Protein AF-A0A4V1D3E8-F1 (afdb_monomer_lite)

Radius of gyration: 21.38 Å; chains: 1; bounding box: 51×56×56 Å

pLDDT: mean 84.47, std 17.17, range [27.47, 96.81]

Foldseek 3Di:
DVVPPDDPVVVVVVCCLVPPDPQWFQEPQWTKRFDAADDPVPPVDDAPPRQDWWKKAFPVRDIGIGSRMGTPGGHDPVCCVSHDGGIYTFDPVQRVLSVVDVAADDQLADLLQVQFPRRDCVNQVPVVHRPDDRDPPDDRCPVVDPNGDGVCRGHDDPPPPPDDDPPPDDDD

Organism: NCBI:txid2518971

Sequence (172 aa):
MKKNNVCYECAFWEELIAYPPEYMEVINQQCLRLHPVANKKDKTLILGGKGKMRYFMRTDGSLIQSNDIWTIGTIPERFISQLPTTAVEITLKAYRQLKKSSKKCYARGCMDRYDCFRYDRALENDEKGSFNAIPPKWNVGDEHCGFFINIQDIKSDESSVISKPNSNEAEN

Secondary structure (DSSP, 8-state):
-TTTT--HHHHHHHHHHHSPPTTEEEETTEEEEEE----TT-TT---GGGG--EEEEETTS-EEEESEEEEEEEPPGGGTTTS---EEEE-HHHHHHHHH--PPB--TT-TTTTTBTTB-GGGGGTTT--SSPPPTTPPTTTT--TT--BGGGTS--GGGSS----------

Structure (mmCIF, N/CA/C/O backbone):
data_AF-A0A4V1D3E8-F1
#
_entry.id   AF-A0A4V1D3E8-F1
#
loop_
_atom_site.group_PDB
_atom_site.id
_atom_site.type_symbol
_atom_site.label_atom_id
_atom_site.label_alt_id
_atom_site.label_comp_id
_atom_site.label_asym_id
_atom_site.label_entity_id
_atom_site.label_seq_id
_atom_site.pdbx_PDB_ins_code
_atom_site.Cartn_x
_atom_site.Cartn_y
_atom_site.Cartn_z
_atom_site.occupancy
_atom_site.B_iso_or_equiv
_atom_site.auth_seq_id
_atom_site.auth_comp_id
_atom_site.auth_asym_id
_atom_site.auth_atom_id
_atom_site.pdbx_PDB_model_num
ATOM 1 N N . MET A 1 1 ? 14.134 -7.221 -31.581 1.00 51.19 1 MET A N 1
ATOM 2 C CA . MET A 1 1 ? 13.028 -6.589 -32.343 1.00 51.19 1 MET A CA 1
ATOM 3 C C . MET A 1 1 ? 12.867 -7.173 -33.747 1.00 51.19 1 MET A C 1
ATOM 5 O O . MET A 1 1 ? 11.909 -7.904 -33.936 1.00 51.19 1 MET A O 1
ATOM 9 N N . LYS A 1 2 ? 13.819 -7.018 -34.690 1.00 51.56 2 LYS A N 1
ATOM 10 C CA . LYS A 1 2 ? 13.736 -7.674 -36.025 1.00 51.56 2 LYS A CA 1
ATOM 11 C C . LYS A 1 2 ? 13.735 -9.214 -36.018 1.00 51.56 2 LYS A C 1
ATOM 13 O O . LYS A 1 2 ? 13.329 -9.814 -36.999 1.00 51.56 2 LYS A O 1
ATOM 18 N N . LYS A 1 3 ? 14.194 -9.852 -34.935 1.00 59.19 3 LYS A N 1
ATOM 19 C CA . LYS A 1 3 ? 14.286 -11.319 -34.835 1.00 59.19 3 LYS A CA 1
ATOM 20 C C . LYS A 1 3 ? 12.962 -12.012 -34.463 1.00 59.19 3 LYS A C 1
ATOM 22 O O . LYS A 1 3 ? 12.811 -13.176 -34.797 1.00 59.19 3 LYS A O 1
ATOM 27 N N . ASN A 1 4 ? 12.019 -11.293 -33.831 1.00 64.25 4 ASN A N 1
ATOM 28 C CA . ASN A 1 4 ? 10.795 -11.878 -33.253 1.00 64.25 4 ASN A CA 1
ATOM 29 C C . ASN A 1 4 ? 9.482 -11.242 -33.773 1.00 64.25 4 ASN A C 1
ATOM 31 O O . ASN A 1 4 ? 8.419 -11.637 -33.322 1.00 64.25 4 ASN A O 1
ATOM 35 N N . ASN A 1 5 ? 9.524 -10.261 -34.691 1.00 78.31 5 ASN A N 1
ATOM 36 C CA . ASN A 1 5 ? 8.340 -9.519 -35.181 1.00 78.31 5 ASN A CA 1
ATOM 37 C C . ASN A 1 5 ? 7.485 -8.845 -34.086 1.00 78.31 5 ASN A C 1
ATOM 39 O O . ASN A 1 5 ? 6.284 -8.656 -34.249 1.00 78.31 5 ASN A O 1
ATOM 43 N N . VAL A 1 6 ? 8.110 -8.433 -32.983 1.00 81.12 6 VAL A N 1
ATOM 44 C CA . VAL A 1 6 ? 7.433 -7.767 -31.863 1.00 81.12 6 VAL A CA 1
ATOM 45 C C . VAL A 1 6 ? 7.755 -6.268 -31.877 1.00 81.12 6 VAL A C 1
ATOM 47 O O . VAL A 1 6 ? 8.900 -5.882 -32.147 1.00 81.12 6 VAL A O 1
ATOM 50 N N . CYS A 1 7 ? 6.755 -5.416 -31.611 1.00 89.12 7 CYS A N 1
ATOM 51 C CA . CYS A 1 7 ? 6.957 -3.969 -31.498 1.00 89.12 7 CYS A CA 1
ATOM 52 C C . CYS A 1 7 ? 7.837 -3.622 -30.283 1.00 89.12 7 CYS A C 1
ATOM 54 O O . CYS A 1 7 ? 8.031 -4.445 -29.388 1.00 89.12 7 CYS A O 1
ATOM 56 N N . TYR A 1 8 ? 8.368 -2.395 -30.243 1.00 88.81 8 TYR A N 1
ATOM 57 C CA . TYR A 1 8 ? 9.263 -1.971 -29.162 1.00 88.81 8 TYR A CA 1
ATOM 58 C C . TYR A 1 8 ? 8.624 -2.124 -27.779 1.00 88.81 8 TYR A C 1
ATOM 60 O O . TYR A 1 8 ? 9.233 -2.684 -26.874 1.00 88.81 8 TYR A O 1
ATOM 68 N N . GLU A 1 9 ? 7.380 -1.670 -27.643 1.00 90.31 9 GLU A N 1
ATOM 69 C CA . GLU A 1 9 ? 6.648 -1.699 -26.381 1.00 90.31 9 GLU A CA 1
ATOM 70 C C . GLU A 1 9 ? 6.416 -3.134 -25.893 1.00 90.31 9 GLU A C 1
ATOM 72 O O . GLU A 1 9 ? 6.688 -3.443 -24.739 1.00 90.31 9 GLU A O 1
ATOM 77 N N . CYS A 1 10 ? 5.952 -4.032 -26.765 1.00 91.38 10 CYS A N 1
ATOM 78 C CA . CYS A 1 10 ? 5.742 -5.427 -26.385 1.00 91.38 10 CYS A CA 1
ATOM 79 C C . CYS A 1 10 ? 7.056 -6.105 -25.987 1.00 91.38 10 CYS A C 1
ATOM 81 O O . CYS A 1 10 ? 7.092 -6.759 -24.954 1.00 91.38 10 CYS A O 1
ATOM 83 N N . ALA A 1 11 ? 8.139 -5.883 -26.737 1.00 92.06 11 ALA A N 1
ATOM 84 C CA . ALA A 1 11 ? 9.444 -6.442 -26.394 1.00 92.06 11 ALA A CA 1
ATOM 85 C C . ALA A 1 11 ? 9.957 -5.923 -25.038 1.00 92.06 11 ALA A C 1
ATOM 87 O O . ALA A 1 11 ? 10.494 -6.701 -24.258 1.00 92.06 11 ALA A O 1
ATOM 88 N N . PHE A 1 12 ? 9.755 -4.635 -24.740 1.00 93.75 12 PHE A N 1
ATOM 89 C CA . PHE A 1 12 ? 10.110 -4.042 -23.449 1.00 93.75 12 PHE A CA 1
ATOM 90 C C . PHE A 1 12 ? 9.362 -4.704 -22.284 1.00 93.75 12 PHE A C 1
ATOM 92 O O . PHE A 1 12 ? 9.984 -5.091 -21.298 1.00 93.75 12 PHE A O 1
ATOM 99 N N . TRP A 1 13 ? 8.038 -4.854 -22.391 1.00 95.00 13 TRP A N 1
ATOM 100 C CA . TRP A 1 13 ? 7.236 -5.457 -21.323 1.00 95.00 13 TRP A CA 1
ATOM 101 C C . TRP A 1 13 ? 7.487 -6.958 -21.176 1.00 95.00 13 TRP A C 1
ATOM 103 O O . TRP A 1 13 ? 7.579 -7.436 -20.051 1.00 95.00 13 TRP A O 1
ATOM 113 N N . GLU A 1 14 ? 7.656 -7.691 -22.279 1.00 94.12 14 GLU A N 1
ATOM 114 C CA . GLU A 1 14 ? 8.033 -9.110 -22.248 1.00 94.12 14 GLU A CA 1
ATOM 115 C C . GLU A 1 14 ? 9.376 -9.320 -21.535 1.00 94.12 14 GLU A C 1
ATOM 117 O O . GLU A 1 14 ? 9.494 -10.204 -20.688 1.00 94.12 14 GLU A O 1
ATOM 122 N N . GLU A 1 15 ? 10.375 -8.482 -21.823 1.00 94.00 15 GLU A N 1
ATOM 123 C CA . GLU A 1 15 ? 11.678 -8.534 -21.155 1.00 94.00 15 GLU A CA 1
ATOM 124 C C . GLU A 1 15 ? 11.573 -8.155 -19.672 1.00 94.00 15 GLU A C 1
ATOM 126 O O . GLU A 1 15 ? 12.143 -8.844 -18.827 1.00 94.00 15 GLU A O 1
ATOM 131 N N . LEU A 1 16 ? 10.794 -7.120 -19.339 1.00 95.25 16 LEU A N 1
ATOM 132 C CA . LEU A 1 16 ? 10.553 -6.708 -17.954 1.00 95.25 16 LEU A CA 1
ATOM 133 C C . LEU A 1 16 ? 9.879 -7.817 -17.131 1.00 95.25 16 LEU A C 1
ATOM 135 O O . LEU A 1 16 ? 10.211 -7.999 -15.964 1.00 95.25 16 LEU A O 1
ATOM 139 N N . ILE A 1 17 ? 8.938 -8.552 -17.728 1.00 95.06 17 ILE A N 1
ATOM 140 C CA . ILE A 1 17 ? 8.237 -9.668 -17.079 1.00 95.06 17 ILE A CA 1
ATOM 141 C C . ILE A 1 17 ? 9.173 -10.868 -16.904 1.00 95.06 17 ILE A C 1
ATOM 143 O O . ILE A 1 17 ? 9.180 -11.490 -15.843 1.00 95.06 17 ILE A O 1
ATOM 147 N N . ALA A 1 18 ? 9.968 -11.195 -17.926 1.00 95.25 18 ALA A N 1
ATOM 148 C CA . ALA A 1 18 ? 10.903 -12.317 -17.872 1.00 95.25 18 ALA A CA 1
ATOM 149 C C . ALA A 1 18 ? 12.070 -12.066 -16.901 1.00 95.25 18 ALA A C 1
ATOM 151 O O . ALA A 1 18 ? 12.556 -13.000 -16.260 1.00 95.25 18 ALA A O 1
ATOM 152 N N . TYR A 1 19 ? 12.503 -10.810 -16.781 1.00 95.31 19 TYR A N 1
ATOM 153 C CA . TYR A 1 19 ? 13.653 -10.393 -15.983 1.00 95.31 19 TYR A CA 1
ATOM 154 C C . TYR A 1 19 ? 13.302 -9.160 -15.135 1.00 95.31 19 TYR A C 1
ATOM 156 O O . TYR A 1 19 ? 13.797 -8.056 -15.395 1.00 95.31 19 TYR A O 1
ATOM 164 N N . PRO A 1 20 ? 12.444 -9.323 -14.110 1.00 93.94 20 PRO A N 1
ATOM 165 C CA . PRO A 1 20 ? 11.996 -8.209 -13.293 1.00 93.94 20 PRO A CA 1
ATOM 166 C C . PRO A 1 20 ? 13.179 -7.597 -12.531 1.00 93.94 20 PRO A C 1
ATOM 168 O O . PRO A 1 20 ? 13.950 -8.320 -11.893 1.00 93.94 20 PRO A O 1
ATOM 171 N N . PRO A 1 21 ? 13.353 -6.266 -12.575 1.00 94.06 21 PRO A N 1
ATOM 172 C CA . PRO A 1 21 ? 14.436 -5.611 -11.866 1.00 94.06 21 PRO A CA 1
ATOM 173 C C . PRO A 1 21 ? 14.229 -5.650 -10.351 1.00 94.06 21 PRO A C 1
ATOM 175 O O . PRO A 1 21 ? 13.108 -5.741 -9.850 1.00 94.06 21 PRO A O 1
ATOM 178 N N . GLU A 1 22 ? 15.326 -5.509 -9.609 1.00 94.75 22 GLU A N 1
ATOM 179 C CA . GLU A 1 22 ? 15.272 -5.409 -8.153 1.00 94.75 22 GLU A CA 1
ATOM 180 C C . GLU A 1 22 ? 14.406 -4.216 -7.714 1.00 94.75 22 GLU A C 1
ATOM 182 O O . GLU A 1 22 ? 14.390 -3.159 -8.354 1.00 94.75 22 GLU A O 1
ATOM 187 N N . TYR A 1 23 ? 13.688 -4.399 -6.603 1.00 95.38 23 TYR A N 1
ATOM 188 C CA . TYR A 1 23 ? 12.759 -3.419 -6.033 1.00 95.38 23 TYR A CA 1
ATOM 189 C C . TYR A 1 23 ? 11.564 -3.061 -6.924 1.00 95.38 23 TYR A C 1
ATOM 191 O O . TYR A 1 23 ? 10.899 -2.055 -6.661 1.00 95.38 23 TYR A O 1
ATOM 199 N N . MET A 1 24 ? 11.286 -3.847 -7.969 1.00 96.81 24 MET A N 1
ATOM 200 C CA . MET A 1 24 ? 10.083 -3.664 -8.770 1.00 96.81 24 MET A CA 1
ATOM 201 C C . MET A 1 24 ? 8.836 -4.017 -7.961 1.00 96.81 24 MET A C 1
ATOM 203 O O . MET A 1 24 ? 8.744 -5.099 -7.390 1.00 96.81 24 MET A O 1
ATOM 207 N N . GLU A 1 25 ? 7.857 -3.121 -7.973 1.00 96.81 25 GLU A N 1
ATOM 208 C CA . GLU A 1 25 ? 6.525 -3.348 -7.427 1.00 96.81 25 GLU A CA 1
ATOM 209 C C . GLU A 1 25 ? 5.469 -2.881 -8.431 1.00 96.81 25 GLU A C 1
ATOM 211 O O . GLU A 1 25 ? 5.644 -1.871 -9.120 1.00 96.81 25 GLU A O 1
ATOM 216 N N . VAL A 1 26 ? 4.355 -3.603 -8.490 1.00 96.62 26 VAL A N 1
ATOM 217 C CA . VAL A 1 26 ? 3.172 -3.234 -9.263 1.00 96.62 26 VAL A CA 1
ATOM 218 C C . VAL A 1 26 ? 2.145 -2.625 -8.321 1.00 96.62 26 VAL A C 1
ATOM 220 O O . VAL A 1 26 ? 1.618 -3.313 -7.443 1.00 96.62 26 VAL A O 1
ATOM 223 N N . ILE A 1 27 ? 1.850 -1.341 -8.513 1.00 94.31 27 ILE A N 1
ATOM 224 C CA . ILE A 1 27 ? 0.910 -0.561 -7.699 1.00 94.31 27 ILE A CA 1
ATOM 225 C C . ILE A 1 27 ? -0.001 0.210 -8.656 1.00 94.31 27 ILE A C 1
ATOM 227 O O . ILE A 1 27 ? 0.493 0.937 -9.511 1.00 94.31 27 ILE A O 1
ATOM 231 N N . ASN A 1 28 ? -1.323 0.058 -8.526 1.00 89.25 28 ASN A N 1
ATOM 232 C CA . ASN A 1 28 ? -2.330 0.770 -9.333 1.00 89.25 28 ASN A CA 1
ATOM 233 C C . ASN A 1 28 ? -2.043 0.743 -10.846 1.00 89.25 28 ASN A C 1
ATOM 235 O O . ASN A 1 28 ? -1.996 1.781 -11.500 1.00 89.25 28 ASN A O 1
ATOM 239 N N . GLN A 1 29 ? -1.804 -0.456 -11.392 1.00 91.50 29 GLN A N 1
ATOM 240 C CA . GLN A 1 29 ? -1.476 -0.682 -12.811 1.00 91.50 29 GLN A CA 1
ATOM 241 C C . GLN A 1 29 ? -0.194 0.028 -13.295 1.00 91.50 29 GLN A C 1
ATOM 243 O O . GLN A 1 29 ? 0.032 0.177 -14.495 1.00 91.50 29 GLN A O 1
ATOM 248 N N . GLN A 1 30 ? 0.678 0.446 -12.379 1.00 94.94 30 GLN A N 1
ATOM 249 C CA . GLN A 1 30 ? 1.990 1.003 -12.689 1.00 94.94 30 GLN A CA 1
ATOM 250 C C . GLN A 1 30 ? 3.092 0.092 -12.164 1.00 94.94 30 GLN A C 1
ATOM 252 O O . GLN A 1 30 ? 3.032 -0.378 -11.028 1.00 94.94 30 GLN A O 1
ATOM 257 N N . CYS A 1 31 ? 4.135 -0.094 -12.970 1.00 96.38 31 CYS A N 1
ATOM 258 C CA . CYS A 1 31 ? 5.387 -0.675 -12.503 1.00 96.38 31 CYS A CA 1
ATOM 259 C C . CYS A 1 31 ? 6.266 0.436 -11.933 1.00 96.38 31 CYS A C 1
ATOM 261 O O . CYS A 1 31 ? 6.617 1.393 -12.632 1.00 96.38 31 CYS A O 1
ATOM 263 N N . LEU A 1 32 ? 6.639 0.302 -10.665 1.00 96.69 32 LEU A N 1
ATOM 264 C CA . LEU A 1 32 ? 7.505 1.224 -9.939 1.00 96.69 32 LEU A CA 1
ATOM 265 C C . LEU A 1 32 ? 8.760 0.488 -9.461 1.00 96.69 32 LEU A C 1
ATOM 267 O O . LEU A 1 32 ? 8.699 -0.699 -9.163 1.00 96.69 32 LEU A O 1
ATOM 271 N N . ARG A 1 33 ? 9.888 1.190 -9.328 1.00 96.50 33 ARG A N 1
ATOM 272 C CA . ARG A 1 33 ? 11.025 0.748 -8.509 1.00 96.50 33 ARG A CA 1
ATOM 273 C C . ARG A 1 33 ? 11.016 1.507 -7.196 1.00 96.50 33 ARG A C 1
ATOM 275 O O . ARG A 1 33 ? 11.098 2.736 -7.201 1.00 96.50 33 ARG A O 1
ATOM 282 N N . LEU A 1 34 ? 10.906 0.780 -6.090 1.00 96.44 34 LEU A N 1
ATOM 283 C CA . LEU A 1 34 ? 10.865 1.336 -4.739 1.00 96.44 34 LEU A CA 1
ATOM 284 C C . LEU A 1 34 ? 12.201 1.096 -4.033 1.00 96.44 34 LEU A C 1
ATOM 286 O O . LEU A 1 34 ? 12.334 0.161 -3.242 1.00 96.44 34 LEU A O 1
ATOM 290 N N . HIS A 1 35 ? 13.202 1.930 -4.308 1.00 94.75 35 HIS A N 1
ATOM 291 C CA . HIS A 1 35 ? 14.512 1.756 -3.683 1.00 94.75 35 HIS A CA 1
ATOM 292 C C . HIS A 1 35 ? 14.446 1.964 -2.159 1.00 94.75 35 HIS A C 1
ATOM 294 O O . HIS A 1 35 ? 13.565 2.681 -1.664 1.00 94.75 35 HIS A O 1
ATOM 300 N N . PRO A 1 36 ? 15.376 1.362 -1.390 1.00 92.62 36 PRO A N 1
ATOM 301 C CA . PRO A 1 36 ? 15.510 1.633 0.035 1.00 92.62 36 PRO A CA 1
ATOM 302 C C . PRO A 1 36 ? 15.651 3.128 0.330 1.00 92.62 36 PRO A C 1
ATOM 304 O O . PRO A 1 36 ? 16.048 3.920 -0.523 1.00 92.62 36 PRO A O 1
ATOM 307 N N . VAL A 1 37 ? 15.351 3.521 1.569 1.00 93.75 37 VAL A N 1
ATOM 308 C CA . VAL A 1 37 ? 15.418 4.928 1.973 1.00 93.75 37 VAL A CA 1
ATOM 309 C C . VAL A 1 37 ? 16.818 5.500 1.736 1.00 93.75 37 VAL A C 1
ATOM 311 O O . VAL A 1 37 ? 17.781 5.128 2.407 1.00 93.75 37 VAL A O 1
ATOM 314 N N . ALA A 1 38 ? 16.904 6.461 0.825 1.00 88.44 38 ALA A N 1
ATOM 315 C CA . ALA A 1 38 ? 18.119 7.179 0.503 1.00 88.44 38 ALA A CA 1
ATOM 316 C C . ALA A 1 38 ? 18.407 8.291 1.522 1.00 88.44 38 ALA A C 1
ATOM 318 O O . ALA A 1 38 ? 17.503 8.982 2.015 1.00 88.44 38 ALA A O 1
ATOM 319 N N . ASN A 1 39 ? 19.693 8.505 1.810 1.00 79.31 39 ASN A N 1
ATOM 320 C CA . ASN A 1 39 ? 20.144 9.531 2.742 1.00 79.31 39 ASN A CA 1
ATOM 321 C C . ASN A 1 39 ? 20.054 10.930 2.113 1.00 79.31 39 ASN A C 1
ATOM 323 O O . ASN A 1 39 ? 20.835 11.289 1.240 1.00 79.31 39 ASN A O 1
ATOM 327 N N . LYS A 1 40 ? 19.147 11.763 2.633 1.00 66.25 40 LYS A N 1
ATOM 328 C CA . LYS A 1 40 ? 18.905 13.135 2.151 1.00 66.25 40 LYS A CA 1
ATOM 329 C C . LYS A 1 40 ? 20.068 14.116 2.363 1.00 66.25 40 LYS A C 1
ATOM 331 O O . LYS A 1 40 ? 19.960 15.267 1.951 1.00 66.25 40 LYS A O 1
ATOM 336 N N . LYS A 1 41 ? 21.140 13.715 3.059 1.00 71.75 41 LYS A N 1
ATOM 337 C CA . LYS A 1 41 ? 22.320 14.571 3.272 1.00 71.75 41 LYS A CA 1
ATOM 338 C C . LYS A 1 41 ? 23.157 14.745 2.006 1.00 71.75 41 LYS A C 1
ATOM 340 O O . LYS A 1 41 ? 23.869 15.741 1.904 1.00 71.75 41 LYS A O 1
ATOM 345 N N . ASP A 1 42 ? 23.053 13.817 1.060 1.00 74.81 42 ASP A N 1
ATOM 346 C CA . ASP A 1 42 ? 23.691 13.962 -0.239 1.00 74.81 42 ASP A CA 1
ATOM 347 C C . ASP A 1 42 ? 22.841 14.866 -1.138 1.00 74.81 42 ASP A C 1
ATOM 349 O O . ASP A 1 42 ? 21.768 14.488 -1.604 1.00 74.81 42 ASP A O 1
ATOM 353 N N . LYS A 1 43 ? 23.319 16.095 -1.353 1.00 67.25 43 LYS A N 1
ATOM 354 C CA . LYS A 1 43 ? 22.635 17.094 -2.186 1.00 67.25 43 LYS A CA 1
ATOM 355 C C . LYS A 1 43 ? 22.764 16.814 -3.686 1.00 67.25 43 LYS A C 1
ATOM 357 O O . LYS A 1 43 ? 22.099 17.489 -4.466 1.00 67.25 43 LYS A O 1
ATOM 362 N N . THR A 1 44 ? 23.618 15.871 -4.088 1.00 74.00 44 THR A N 1
ATOM 363 C CA . THR A 1 44 ? 23.809 15.491 -5.497 1.00 74.00 44 THR A CA 1
ATOM 364 C C . THR A 1 44 ? 22.872 14.370 -5.940 1.00 74.00 44 THR A C 1
ATOM 366 O O . THR A 1 44 ? 22.691 14.148 -7.136 1.00 74.00 44 THR A O 1
ATOM 369 N N . LEU A 1 45 ? 22.238 13.689 -4.983 1.00 78.62 45 LEU A N 1
ATOM 370 C CA . LEU A 1 45 ? 21.404 12.531 -5.247 1.00 78.62 45 LEU A CA 1
ATOM 371 C C . LEU A 1 45 ? 20.020 12.951 -5.762 1.00 78.62 45 LEU A C 1
ATOM 373 O O . LEU A 1 45 ? 19.206 13.526 -5.033 1.00 78.62 45 LEU A O 1
ATOM 377 N N . ILE A 1 46 ? 19.740 12.638 -7.028 1.00 83.62 46 ILE A N 1
ATOM 378 C CA . ILE A 1 46 ? 18.407 12.793 -7.614 1.00 83.62 46 ILE A CA 1
ATOM 379 C C . ILE A 1 46 ? 17.564 11.602 -7.173 1.00 83.62 46 ILE A C 1
ATOM 381 O O . ILE A 1 46 ? 17.850 10.466 -7.535 1.00 83.62 46 ILE A O 1
ATOM 385 N N . LEU A 1 47 ? 16.521 11.882 -6.397 1.00 86.62 47 LEU A N 1
ATOM 386 C CA . LEU A 1 47 ? 15.600 10.871 -5.894 1.00 86.62 47 LEU A CA 1
ATOM 387 C C . LEU A 1 47 ? 14.313 10.851 -6.709 1.00 86.62 47 LEU A C 1
ATOM 389 O O . LEU A 1 47 ? 13.676 11.894 -6.922 1.00 86.62 47 LEU A O 1
ATOM 393 N N . GLY A 1 48 ? 13.883 9.650 -7.079 1.00 85.62 48 GLY A N 1
ATOM 394 C CA . GLY A 1 48 ? 12.573 9.410 -7.658 1.00 85.62 48 GLY A CA 1
ATOM 395 C C . GLY A 1 48 ? 11.456 9.905 -6.728 1.00 85.62 48 GLY A C 1
ATOM 396 O O . GLY A 1 48 ? 11.589 9.916 -5.502 1.00 85.62 48 GLY A O 1
ATOM 397 N N . GLY A 1 49 ? 10.346 10.387 -7.293 1.00 81.50 49 GLY A N 1
ATOM 398 C CA . GLY A 1 49 ? 9.227 10.908 -6.495 1.00 81.50 49 GLY A CA 1
ATOM 399 C C . GLY A 1 49 ? 9.560 12.173 -5.686 1.00 81.50 49 GLY A C 1
ATOM 400 O O . GLY A 1 49 ? 8.922 12.441 -4.664 1.00 81.50 49 GLY A O 1
ATOM 401 N N . LYS A 1 50 ? 10.558 12.957 -6.127 1.00 84.62 50 LYS A N 1
ATOM 402 C CA . LYS A 1 50 ? 11.016 14.209 -5.489 1.00 84.62 50 LYS A CA 1
ATOM 403 C C . LYS A 1 50 ? 11.550 14.019 -4.061 1.00 84.62 50 LYS A C 1
ATOM 405 O O . LYS A 1 50 ? 11.488 14.946 -3.251 1.00 84.62 50 LYS A O 1
ATOM 410 N N . GLY A 1 51 ? 12.016 12.824 -3.696 1.00 85.75 51 GLY A N 1
ATOM 411 C CA . GLY A 1 51 ? 12.521 12.578 -2.342 1.00 85.75 51 GLY A CA 1
ATOM 412 C C . GLY A 1 51 ? 11.433 12.536 -1.257 1.00 85.75 51 GLY A C 1
ATOM 413 O O . GLY A 1 51 ? 11.751 12.603 -0.055 1.00 85.75 51 GLY A O 1
ATOM 414 N N . LYS A 1 52 ? 10.146 12.491 -1.636 1.00 89.94 52 LYS A N 1
ATOM 415 C CA . LYS A 1 52 ? 9.028 12.420 -0.687 1.00 89.94 52 LYS A CA 1
ATOM 416 C C . LYS A 1 52 ? 8.931 11.005 -0.130 1.00 89.94 52 LYS A C 1
ATOM 418 O O . LYS A 1 52 ? 8.901 10.041 -0.880 1.00 89.94 52 LYS A O 1
ATOM 423 N N . MET A 1 53 ? 8.846 10.899 1.194 1.00 93.12 53 MET A N 1
ATOM 424 C CA . MET A 1 53 ? 8.663 9.608 1.848 1.00 93.12 53 MET A CA 1
ATOM 425 C C . MET A 1 53 ? 7.253 9.076 1.576 1.00 93.12 53 MET A C 1
ATOM 427 O O . MET A 1 53 ? 6.274 9.787 1.824 1.00 93.12 53 MET A O 1
ATOM 431 N N . ARG A 1 54 ? 7.164 7.838 1.098 1.00 94.69 54 ARG A N 1
ATOM 432 C CA . ARG A 1 54 ? 5.923 7.088 0.884 1.00 94.69 54 ARG A CA 1
ATOM 433 C C . ARG A 1 54 ? 6.040 5.710 1.532 1.00 94.69 54 ARG A C 1
ATOM 435 O O . ARG A 1 54 ? 7.142 5.250 1.852 1.00 94.69 54 ARG A O 1
ATOM 442 N N . TYR A 1 55 ? 4.892 5.091 1.767 1.00 96.12 55 TYR A N 1
ATOM 443 C CA . TYR A 1 55 ? 4.770 3.850 2.521 1.00 96.12 55 TYR A CA 1
ATOM 444 C C . TYR A 1 55 ? 3.896 2.883 1.746 1.00 96.12 55 TYR A C 1
ATOM 446 O O . TYR A 1 55 ? 2.880 3.282 1.185 1.00 96.12 55 TYR A O 1
ATOM 454 N N . PHE A 1 56 ? 4.287 1.618 1.736 1.00 95.88 56 PHE A N 1
ATOM 455 C CA . PHE A 1 56 ? 3.592 0.586 0.986 1.00 95.88 56 PHE A CA 1
ATOM 456 C C . PHE A 1 56 ? 3.482 -0.684 1.819 1.00 95.88 56 PHE A C 1
ATOM 458 O O . PHE A 1 56 ? 4.309 -0.941 2.701 1.00 95.88 56 PHE A O 1
ATOM 465 N N . MET A 1 57 ? 2.460 -1.472 1.524 1.00 95.38 57 MET A N 1
ATOM 466 C CA . MET A 1 57 ? 2.265 -2.812 2.059 1.00 95.38 57 MET A CA 1
ATOM 467 C C . MET A 1 57 ? 2.188 -3.785 0.890 1.00 95.38 57 MET A C 1
ATOM 469 O O . MET A 1 57 ? 1.357 -3.613 0.001 1.00 95.38 57 MET A O 1
ATOM 473 N N . ARG A 1 58 ? 3.056 -4.794 0.888 1.00 95.50 58 ARG A N 1
ATOM 474 C CA . ARG A 1 58 ? 2.999 -5.897 -0.071 1.00 95.50 58 ARG A CA 1
ATOM 475 C C . ARG A 1 58 ? 1.808 -6.808 0.208 1.00 95.50 58 ARG A C 1
ATOM 477 O O . ARG A 1 58 ? 1.271 -6.825 1.316 1.00 95.50 58 ARG A O 1
ATOM 484 N N . THR A 1 59 ? 1.428 -7.612 -0.778 1.00 92.25 59 THR A N 1
ATOM 485 C CA . THR A 1 59 ? 0.357 -8.616 -0.647 1.00 92.25 59 THR A CA 1
ATOM 486 C C . THR A 1 59 ? 0.644 -9.681 0.417 1.00 92.25 59 THR A C 1
ATOM 488 O O . THR A 1 59 ? -0.292 -10.206 1.015 1.00 92.25 59 THR A O 1
ATOM 491 N N . ASP A 1 60 ? 1.917 -9.950 0.718 1.00 91.31 60 ASP A N 1
ATOM 492 C CA . ASP A 1 60 ? 2.351 -10.830 1.814 1.00 91.31 60 ASP A CA 1
ATOM 493 C C . ASP A 1 60 ? 2.298 -10.163 3.208 1.00 91.31 60 ASP A C 1
ATOM 495 O O . ASP A 1 60 ? 2.565 -10.806 4.224 1.00 91.31 60 ASP A O 1
ATOM 499 N N . GLY A 1 61 ? 1.948 -8.873 3.273 1.00 90.38 61 GLY A N 1
ATOM 500 C CA . GLY A 1 61 ? 1.884 -8.071 4.495 1.00 90.38 61 GLY A CA 1
ATOM 501 C C . GLY A 1 61 ? 3.205 -7.409 4.898 1.00 90.38 61 GLY A C 1
ATOM 502 O O . GLY A 1 61 ? 3.236 -6.681 5.896 1.00 90.38 61 GLY A O 1
ATOM 503 N N . SER A 1 62 ? 4.294 -7.616 4.151 1.00 94.00 62 SER A N 1
ATOM 504 C CA . SER A 1 62 ? 5.556 -6.916 4.397 1.00 94.00 62 SER A CA 1
ATOM 505 C C . SER A 1 62 ? 5.438 -5.424 4.073 1.00 94.00 62 SER A C 1
ATOM 507 O O . SER A 1 62 ? 4.665 -4.999 3.214 1.00 94.00 62 SER A O 1
ATOM 509 N N . LEU A 1 63 ? 6.183 -4.598 4.810 1.00 95.62 63 LEU A N 1
ATOM 510 C CA . LEU A 1 63 ? 6.078 -3.143 4.727 1.00 95.62 63 LEU A CA 1
ATOM 511 C C . LEU A 1 63 ? 7.305 -2.545 4.048 1.00 95.62 63 LEU A C 1
ATOM 513 O O . LEU A 1 63 ? 8.439 -2.872 4.399 1.00 95.62 63 LEU A O 1
ATOM 517 N N . ILE A 1 64 ? 7.067 -1.601 3.143 1.00 96.06 64 ILE A N 1
ATOM 518 C CA . ILE A 1 64 ? 8.107 -0.852 2.441 1.00 96.06 64 ILE A CA 1
ATOM 519 C C . ILE A 1 64 ? 7.981 0.619 2.817 1.00 96.06 64 ILE A C 1
ATOM 521 O O . ILE A 1 64 ? 6.891 1.190 2.874 1.00 96.06 64 ILE A O 1
ATOM 525 N N . GLN A 1 65 ? 9.123 1.249 3.046 1.00 96.25 65 GLN A N 1
ATOM 526 C CA . GLN A 1 65 ? 9.241 2.691 3.154 1.00 96.25 65 GLN A CA 1
ATOM 527 C C . GLN A 1 65 ? 10.299 3.142 2.154 1.00 96.25 65 GLN A C 1
ATOM 529 O O . GLN A 1 65 ? 11.406 2.606 2.155 1.00 96.25 65 GLN A O 1
ATOM 534 N N . SER A 1 66 ? 9.967 4.131 1.329 1.00 95.50 66 SER A N 1
ATOM 535 C CA . SER A 1 66 ? 10.879 4.645 0.310 1.00 95.50 66 SER A CA 1
ATOM 536 C C . SER A 1 66 ? 10.698 6.146 0.112 1.00 95.50 66 SER A C 1
ATOM 538 O O . SER A 1 66 ? 9.600 6.686 0.251 1.00 95.50 66 SER A O 1
ATOM 540 N N . ASN A 1 67 ? 11.795 6.824 -0.203 1.00 93.81 67 ASN A N 1
ATOM 541 C CA . ASN A 1 67 ? 11.823 8.192 -0.712 1.00 93.81 67 ASN A CA 1
ATOM 542 C C . ASN A 1 67 ? 12.474 8.278 -2.097 1.00 93.81 67 ASN A C 1
ATOM 544 O O . ASN A 1 67 ? 12.732 9.389 -2.547 1.00 93.81 67 ASN A O 1
ATOM 548 N N . ASP A 1 68 ? 12.762 7.143 -2.729 1.00 94.06 68 ASP A N 1
ATOM 549 C CA . ASP A 1 68 ? 13.426 7.051 -4.023 1.00 94.06 68 ASP A CA 1
ATOM 550 C C . ASP A 1 68 ? 12.622 6.121 -4.936 1.00 94.06 68 ASP A C 1
ATOM 552 O O . ASP A 1 68 ? 12.819 4.906 -4.977 1.00 94.06 68 ASP A O 1
ATOM 556 N N . ILE A 1 69 ? 11.612 6.710 -5.577 1.00 95.00 69 ILE A N 1
ATOM 557 C CA . ILE A 1 69 ? 10.541 5.977 -6.256 1.00 95.00 69 ILE A CA 1
ATOM 558 C C . ILE A 1 69 ? 10.527 6.344 -7.731 1.00 95.00 69 ILE A C 1
ATOM 560 O O . ILE A 1 69 ? 10.191 7.476 -8.091 1.00 95.00 69 ILE A O 1
ATOM 564 N N . TRP A 1 70 ? 10.856 5.379 -8.583 1.00 95.00 70 TRP A N 1
ATOM 565 C CA . TRP A 1 70 ? 10.940 5.576 -10.027 1.00 95.00 70 TRP A CA 1
ATOM 566 C C . TRP A 1 70 ? 9.803 4.862 -10.735 1.00 95.00 70 TRP A C 1
ATOM 568 O O . TRP A 1 70 ? 9.605 3.666 -10.550 1.00 95.00 70 TRP A O 1
ATOM 578 N N . THR A 1 71 ? 9.067 5.582 -11.574 1.00 95.12 71 THR A N 1
ATOM 579 C CA . THR A 1 71 ? 8.065 4.966 -12.443 1.00 95.12 71 THR A CA 1
ATOM 580 C C . THR A 1 71 ? 8.764 4.332 -13.639 1.00 95.12 71 THR A C 1
ATOM 582 O O . THR A 1 71 ? 9.455 5.024 -14.382 1.00 95.12 71 THR A O 1
ATOM 585 N N . ILE A 1 72 ? 8.581 3.024 -13.819 1.00 94.75 72 ILE A N 1
ATOM 586 C CA . ILE A 1 72 ? 9.029 2.302 -15.015 1.00 94.75 72 ILE A CA 1
ATOM 587 C C . ILE A 1 72 ? 8.047 2.577 -16.158 1.00 94.75 72 ILE A C 1
ATOM 589 O O . ILE A 1 72 ? 8.458 2.913 -17.263 1.00 94.75 72 ILE A O 1
ATOM 593 N N . GLY A 1 73 ? 6.745 2.466 -15.884 1.00 94.06 73 GLY A N 1
ATOM 594 C CA . GLY A 1 73 ? 5.697 2.716 -16.869 1.00 94.06 73 GLY A CA 1
ATOM 595 C C . GLY A 1 73 ? 4.311 2.300 -16.383 1.00 94.06 73 GLY A C 1
ATOM 596 O O . GLY A 1 73 ? 4.169 1.653 -15.343 1.00 94.06 73 GLY A O 1
ATOM 597 N N . THR A 1 74 ? 3.294 2.674 -17.158 1.00 96.06 74 THR A N 1
ATOM 598 C CA . THR A 1 74 ? 1.910 2.211 -16.972 1.00 96.06 74 THR A CA 1
ATOM 599 C C . THR A 1 74 ? 1.724 0.914 -17.745 1.00 96.06 74 THR A C 1
ATOM 601 O O . THR A 1 74 ? 2.101 0.851 -18.914 1.00 96.06 74 THR A O 1
ATOM 604 N N . ILE A 1 75 ? 1.180 -0.110 -17.094 1.00 94.69 75 ILE A N 1
ATOM 605 C CA . ILE A 1 75 ? 1.051 -1.456 -17.651 1.00 94.69 75 ILE A CA 1
ATOM 606 C C . ILE A 1 75 ? -0.021 -1.448 -18.753 1.00 94.69 75 ILE A C 1
ATOM 608 O O . ILE A 1 75 ? -1.161 -1.070 -18.482 1.00 94.69 75 ILE A O 1
ATOM 612 N N . PRO A 1 76 ? 0.298 -1.875 -19.988 1.00 93.94 76 PRO A N 1
ATOM 613 C CA . PRO A 1 76 ? -0.694 -2.016 -21.047 1.00 93.94 76 PRO A CA 1
ATOM 614 C C . PRO A 1 76 ? -1.694 -3.133 -20.735 1.00 93.94 76 PRO A C 1
ATOM 616 O O . PRO A 1 76 ? -1.311 -4.166 -20.186 1.00 93.94 76 PRO A O 1
ATOM 619 N N . GLU A 1 77 ? -2.944 -2.983 -21.183 1.00 93.31 77 GLU A N 1
ATOM 620 C CA . GLU A 1 77 ? -4.052 -3.912 -20.884 1.00 93.31 77 GLU A CA 1
ATOM 621 C C . GLU A 1 77 ? -3.703 -5.391 -21.109 1.00 93.31 77 GLU A C 1
ATOM 623 O O . GLU A 1 77 ? -3.975 -6.247 -20.270 1.00 93.31 77 GLU A O 1
ATOM 628 N N . ARG A 1 78 ? -3.006 -5.687 -22.211 1.00 93.62 78 ARG A N 1
ATOM 629 C CA . ARG A 1 78 ? -2.571 -7.043 -22.589 1.00 93.62 78 ARG A CA 1
ATOM 630 C C . ARG A 1 78 ? -1.603 -7.716 -21.605 1.00 93.62 78 ARG A C 1
ATOM 632 O O . ARG A 1 78 ? -1.444 -8.932 -21.662 1.00 93.62 78 ARG A O 1
ATOM 639 N N . PHE A 1 79 ? -0.948 -6.951 -20.732 1.00 94.56 79 PHE A N 1
ATOM 640 C CA . PHE A 1 79 ? 0.015 -7.454 -19.749 1.00 94.56 79 PHE A CA 1
ATOM 641 C C . PHE A 1 79 ? -0.510 -7.419 -18.308 1.00 94.56 79 PHE A C 1
ATOM 643 O O . PHE A 1 79 ? 0.156 -7.958 -17.425 1.00 94.56 79 PHE A O 1
ATOM 650 N N . ILE A 1 80 ? -1.701 -6.860 -18.051 1.00 92.19 80 ILE A N 1
ATOM 651 C CA . ILE A 1 80 ? -2.270 -6.744 -16.693 1.00 92.19 80 ILE A CA 1
ATOM 652 C C . ILE A 1 80 ? -2.337 -8.108 -15.996 1.00 92.19 80 ILE A C 1
ATOM 654 O O . ILE A 1 80 ? -1.982 -8.228 -14.827 1.00 92.19 80 ILE A O 1
ATOM 658 N N . SER A 1 81 ? -2.731 -9.162 -16.714 1.00 93.62 81 SER A N 1
ATOM 659 C CA . SER A 1 81 ? -2.831 -10.511 -16.144 1.00 93.62 81 SER A CA 1
ATOM 660 C C . SER A 1 81 ? -1.479 -11.120 -15.754 1.00 93.62 81 SER A C 1
ATOM 662 O O . SER A 1 81 ? -1.442 -12.024 -14.925 1.00 93.62 81 SER A O 1
ATOM 664 N N . GLN A 1 82 ? -0.379 -10.657 -16.355 1.00 95.50 82 GLN A N 1
ATOM 665 C CA . GLN A 1 82 ? 0.980 -11.142 -16.083 1.00 95.50 82 GLN A CA 1
ATOM 666 C C . GLN A 1 82 ? 1.683 -10.325 -14.992 1.00 95.50 82 GLN A C 1
ATOM 668 O O . GLN A 1 82 ? 2.647 -10.797 -14.396 1.00 95.50 82 GLN A O 1
ATOM 673 N N . LEU A 1 83 ? 1.194 -9.114 -14.718 1.00 94.25 83 LEU A N 1
ATOM 674 C CA . LEU A 1 83 ? 1.732 -8.190 -13.724 1.00 94.25 83 LEU A CA 1
ATOM 675 C C . LEU A 1 83 ? 0.642 -7.848 -12.696 1.00 94.25 83 LEU A C 1
ATOM 677 O O . LEU A 1 83 ? 0.111 -6.735 -12.705 1.00 94.25 83 LEU A O 1
ATOM 681 N N . PRO A 1 84 ? 0.274 -8.799 -11.815 1.00 93.06 84 PRO A N 1
ATOM 682 C CA . PRO A 1 84 ? -0.687 -8.530 -10.756 1.00 93.06 84 PRO A CA 1
ATOM 683 C C . PRO A 1 84 ? -0.114 -7.531 -9.745 1.00 93.06 84 PRO A C 1
ATOM 685 O O . PRO A 1 84 ? 1.098 -7.440 -9.557 1.00 93.06 84 PRO A O 1
ATOM 688 N N . THR A 1 85 ? -0.995 -6.813 -9.048 1.00 94.44 85 THR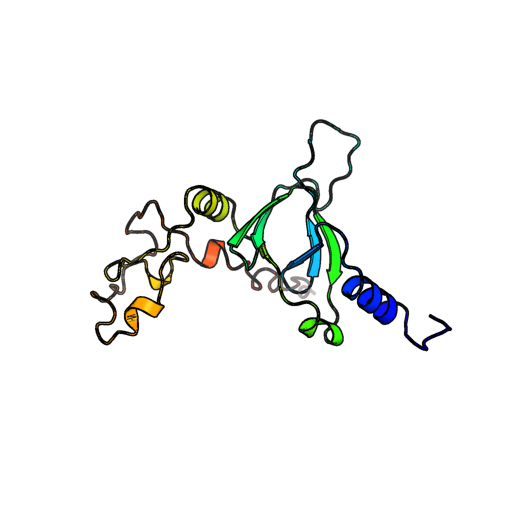 A N 1
ATOM 689 C CA . THR A 1 85 ? -0.613 -5.907 -7.959 1.00 94.44 85 THR A CA 1
ATOM 690 C C . THR A 1 85 ? 0.213 -6.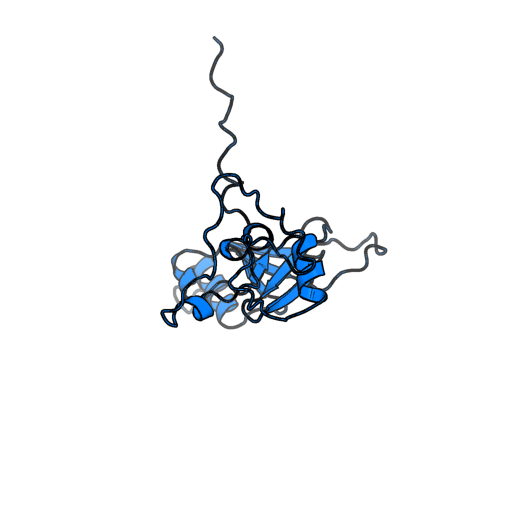638 -6.901 1.00 94.44 85 THR A C 1
ATOM 692 O O . THR A 1 85 ? -0.246 -7.620 -6.317 1.00 94.44 85 THR A O 1
ATOM 695 N N . THR A 1 86 ? 1.419 -6.142 -6.626 1.00 95.81 86 THR A N 1
ATOM 696 C CA . THR A 1 86 ? 2.330 -6.719 -5.624 1.00 95.81 86 THR A CA 1
ATOM 697 C C . THR A 1 86 ? 2.333 -5.925 -4.324 1.00 95.81 86 THR A C 1
ATOM 699 O O . THR A 1 86 ? 2.608 -6.484 -3.261 1.00 95.81 86 THR A O 1
ATOM 702 N N . ALA A 1 87 ? 1.972 -4.642 -4.384 1.00 95.31 87 ALA A N 1
ATOM 703 C CA . ALA A 1 87 ? 1.885 -3.769 -3.227 1.00 95.31 87 ALA A CA 1
ATOM 704 C C . ALA A 1 87 ? 0.765 -2.734 -3.373 1.00 95.31 87 ALA A C 1
ATOM 706 O O . ALA A 1 87 ? 0.314 -2.415 -4.471 1.00 95.31 87 ALA A O 1
ATOM 707 N N . VAL A 1 88 ? 0.341 -2.180 -2.242 1.00 94.38 88 VAL A N 1
ATOM 708 C CA . VAL A 1 88 ? -0.577 -1.042 -2.159 1.00 94.38 88 VAL A CA 1
ATOM 709 C C . VAL A 1 88 ? 0.087 0.092 -1.399 1.00 94.38 88 VAL A C 1
ATOM 711 O O . VAL A 1 88 ? 0.847 -0.137 -0.453 1.00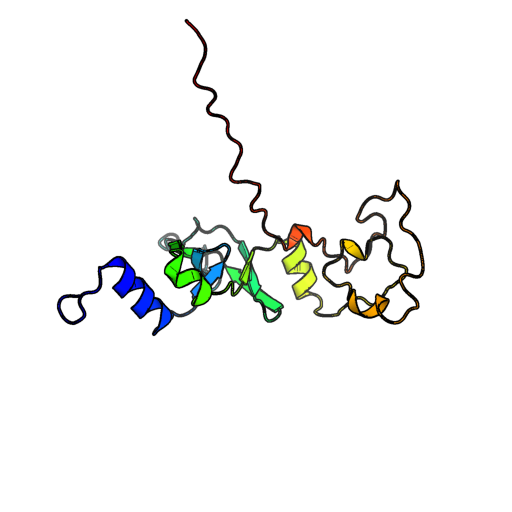 94.38 88 VAL A O 1
ATOM 714 N N . GLU A 1 89 ? -0.177 1.327 -1.810 1.00 94.31 89 GLU A N 1
ATOM 715 C CA . GLU A 1 89 ? 0.263 2.489 -1.048 1.00 94.31 89 GLU A CA 1
ATOM 716 C C . GLU A 1 89 ? -0.629 2.690 0.175 1.00 94.31 89 GLU A C 1
ATOM 718 O O . GLU A 1 89 ? -1.851 2.624 0.083 1.00 94.31 89 GLU A O 1
ATOM 723 N N . ILE A 1 90 ? -0.005 2.965 1.318 1.00 95.12 90 ILE A N 1
ATOM 724 C CA . ILE A 1 90 ? -0.688 3.148 2.596 1.00 95.12 90 ILE A CA 1
ATOM 725 C C . ILE A 1 90 ? -0.290 4.473 3.243 1.00 95.12 90 ILE A C 1
ATOM 727 O O . ILE A 1 90 ? 0.785 5.031 2.996 1.00 95.12 90 ILE A O 1
ATOM 731 N N . THR A 1 91 ? -1.129 4.974 4.146 1.00 94.44 91 THR A N 1
ATOM 732 C CA . THR A 1 91 ? -0.791 6.187 4.897 1.00 94.44 91 THR A CA 1
ATOM 733 C C . THR A 1 91 ? 0.311 5.923 5.931 1.00 94.44 91 THR A C 1
ATOM 735 O O . THR A 1 91 ? 0.499 4.811 6.432 1.00 94.44 91 THR A O 1
ATOM 738 N N . LEU A 1 92 ? 1.027 6.981 6.338 1.00 93.69 92 LEU A N 1
ATOM 739 C CA . LEU A 1 92 ? 1.997 6.915 7.444 1.00 93.69 92 LEU A CA 1
ATOM 740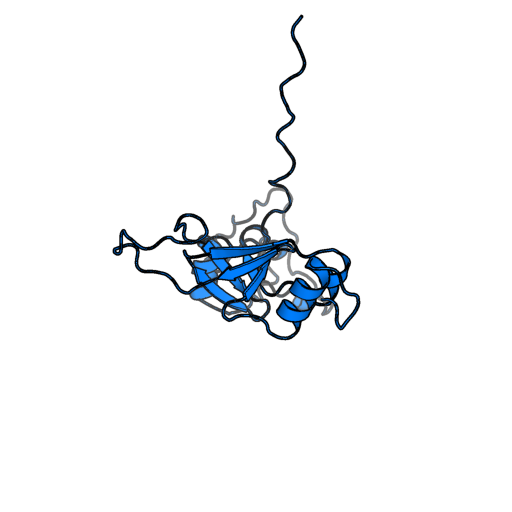 C C . LEU A 1 92 ? 1.359 6.376 8.736 1.00 93.69 92 LEU A C 1
ATOM 742 O O . LEU A 1 92 ? 2.010 5.677 9.518 1.00 93.69 92 LEU A O 1
ATOM 746 N N . LYS A 1 93 ? 0.087 6.715 8.973 1.00 92.12 93 LYS A N 1
ATOM 747 C CA . LYS A 1 93 ? -0.674 6.251 10.134 1.00 92.12 93 LYS A CA 1
ATOM 748 C C . LYS A 1 93 ? -0.842 4.731 10.088 1.00 92.12 93 LYS A C 1
ATOM 750 O O . LYS A 1 93 ? -0.460 4.073 11.059 1.00 92.12 93 LYS A O 1
ATOM 755 N N . ALA A 1 94 ? -1.315 4.181 8.967 1.00 93.75 94 ALA A N 1
ATOM 756 C CA . ALA A 1 94 ? -1.425 2.735 8.774 1.00 93.75 94 ALA A CA 1
ATOM 757 C C . ALA A 1 94 ? -0.063 2.040 8.890 1.00 93.75 94 ALA A C 1
ATOM 759 O O . ALA A 1 94 ? 0.070 1.101 9.673 1.00 93.75 94 ALA A O 1
ATOM 760 N N . TYR A 1 95 ? 0.974 2.552 8.219 1.00 94.88 95 TYR A N 1
ATOM 761 C CA . TYR A 1 95 ? 2.324 1.980 8.275 1.00 94.88 95 TYR A CA 1
ATOM 762 C C . TYR A 1 95 ? 2.848 1.863 9.712 1.00 94.88 95 TYR A C 1
ATOM 764 O O . TYR A 1 95 ? 3.331 0.809 10.128 1.00 94.88 95 TYR A O 1
ATOM 772 N N . ARG A 1 96 ? 2.713 2.928 10.513 1.00 93.62 96 ARG A N 1
ATOM 773 C CA . ARG A 1 96 ? 3.128 2.916 11.925 1.00 93.62 96 ARG A CA 1
ATOM 774 C C . ARG A 1 96 ? 2.352 1.889 12.741 1.00 93.62 96 ARG A C 1
ATOM 776 O O . ARG A 1 96 ? 2.945 1.251 13.607 1.00 93.62 96 ARG A O 1
ATOM 783 N N . GLN A 1 97 ? 1.054 1.737 12.492 1.00 92.44 97 GLN A N 1
ATOM 784 C CA . GLN A 1 97 ? 0.234 0.760 13.205 1.00 92.44 97 GLN A CA 1
ATOM 785 C C . GLN A 1 97 ? 0.563 -0.680 12.802 1.00 92.44 97 GLN A C 1
ATOM 787 O O . GLN A 1 97 ? 0.676 -1.540 13.674 1.00 92.44 97 GLN A O 1
ATOM 792 N N . LEU A 1 98 ? 0.773 -0.947 11.513 1.00 93.25 98 LEU A N 1
ATOM 793 C CA . LEU A 1 98 ? 1.181 -2.262 11.009 1.00 93.25 98 LEU A CA 1
ATOM 794 C C . LEU A 1 98 ? 2.566 -2.652 11.533 1.00 93.25 98 LEU A C 1
ATOM 796 O O . LEU A 1 98 ? 2.760 -3.775 11.989 1.00 93.25 98 LEU A O 1
ATOM 800 N N . LYS A 1 99 ? 3.503 -1.700 11.592 1.00 92.69 99 LYS A N 1
ATOM 801 C CA . LYS A 1 99 ? 4.850 -1.937 12.130 1.00 92.69 99 LYS A CA 1
ATOM 802 C C . LYS A 1 99 ? 4.853 -2.311 13.616 1.00 92.69 99 LYS A C 1
ATOM 804 O O . LYS A 1 99 ? 5.738 -3.036 14.056 1.00 92.69 99 LYS A O 1
ATOM 809 N N . LYS A 1 100 ? 3.883 -1.826 14.400 1.00 91.31 100 LYS A N 1
ATOM 810 C CA . LYS A 1 100 ? 3.769 -2.153 15.833 1.00 91.31 100 LYS A CA 1
ATOM 811 C C . LYS A 1 100 ? 3.299 -3.585 16.087 1.00 91.31 100 LYS A C 1
ATOM 813 O O . LYS A 1 100 ? 3.622 -4.148 17.127 1.00 91.31 100 LYS A O 1
ATOM 818 N N . SER A 1 101 ? 2.475 -4.144 15.204 1.00 88.12 101 SER A N 1
ATOM 819 C CA . SER A 1 101 ? 1.843 -5.445 15.423 1.00 88.12 101 SER A CA 1
ATOM 820 C C . SER A 1 101 ? 1.316 -6.024 14.117 1.00 88.12 101 SER A C 1
ATOM 822 O O . SER A 1 101 ? 0.634 -5.334 13.366 1.00 88.12 101 SER A O 1
ATOM 824 N N . SER A 1 102 ? 1.508 -7.320 13.895 1.00 85.12 102 SER A N 1
ATOM 825 C CA . SER A 1 102 ? 0.873 -8.077 12.806 1.00 85.12 102 SER A CA 1
ATOM 826 C C . SER A 1 102 ? -0.404 -8.809 13.245 1.00 85.12 102 SER A C 1
ATOM 828 O O . SER A 1 102 ? -0.995 -9.550 12.466 1.00 85.12 102 SER A O 1
ATOM 830 N N . LYS A 1 103 ? -0.857 -8.619 14.493 1.00 87.94 103 LYS A N 1
ATOM 831 C CA . LYS A 1 103 ? -1.995 -9.369 15.045 1.00 87.94 103 LYS A CA 1
ATOM 832 C C . LYS A 1 103 ? -3.308 -9.038 14.333 1.00 87.94 103 LYS A C 1
ATOM 834 O O . LYS A 1 103 ? -3.626 -7.865 14.116 1.00 87.94 103 LYS A O 1
ATOM 839 N N . LYS A 1 104 ? -4.091 -10.078 14.056 1.00 90.12 104 LYS A N 1
ATOM 840 C CA . LYS A 1 104 ? -5.497 -9.967 13.662 1.00 90.12 104 LYS A CA 1
ATOM 841 C C . LYS A 1 104 ? -6.376 -9.594 14.859 1.00 90.12 104 LYS A C 1
ATOM 843 O O . LYS A 1 104 ? -6.004 -9.829 16.011 1.00 90.12 104 LYS A O 1
ATOM 848 N N . CYS A 1 105 ? -7.531 -9.003 14.577 1.00 90.81 105 CYS A N 1
ATOM 849 C CA . CYS A 1 105 ? -8.553 -8.659 15.555 1.00 90.81 105 CYS A CA 1
ATOM 850 C C . CYS A 1 105 ? -9.705 -9.667 15.483 1.00 90.81 105 CYS A C 1
ATOM 852 O O . CYS A 1 105 ? -10.226 -9.937 14.403 1.00 90.81 105 CYS A O 1
ATOM 854 N N . TYR A 1 106 ? -10.117 -10.171 16.649 1.00 90.19 106 TYR A N 1
ATOM 855 C CA . TYR A 1 106 ? -11.205 -11.143 16.802 1.00 90.19 106 TYR A CA 1
ATOM 856 C C . TYR A 1 106 ? -12.424 -10.573 17.547 1.00 90.19 106 TYR A C 1
ATOM 858 O O . TYR A 1 106 ? -13.321 -11.310 17.951 1.00 90.19 106 TYR A O 1
ATOM 866 N N . ALA A 1 107 ? -12.457 -9.257 17.774 1.00 89.88 107 ALA A N 1
ATOM 867 C CA . ALA A 1 107 ? -13.490 -8.607 18.570 1.00 89.88 107 ALA A CA 1
ATOM 868 C C . ALA A 1 107 ? -14.812 -8.498 17.789 1.00 89.88 107 ALA A C 1
ATOM 870 O O . ALA A 1 107 ? -15.072 -7.502 17.128 1.00 89.88 107 ALA A O 1
ATOM 871 N N . ARG A 1 108 ? -15.676 -9.515 17.880 1.00 88.69 108 ARG A N 1
ATOM 872 C CA . ARG A 1 108 ? -16.996 -9.533 17.208 1.00 88.69 108 ARG A CA 1
ATOM 873 C C . ARG A 1 108 ? -17.988 -8.481 17.713 1.00 88.69 108 ARG A C 1
ATOM 875 O O . ARG A 1 108 ? -18.975 -8.212 17.042 1.00 88.69 108 ARG A O 1
ATOM 882 N N . GLY A 1 109 ? -17.740 -7.925 18.900 1.00 89.75 109 GLY A N 1
ATOM 883 C CA . GLY A 1 109 ? -18.514 -6.824 19.477 1.00 89.75 109 GLY A CA 1
ATOM 884 C C . GLY A 1 109 ? -17.971 -5.431 19.140 1.00 89.75 109 GLY A C 1
ATOM 885 O O . GLY A 1 109 ? -18.523 -4.447 19.615 1.00 89.75 109 GLY A O 1
ATOM 886 N N . CYS A 1 110 ? -16.880 -5.340 18.373 1.00 92.19 110 CYS A N 1
ATOM 887 C CA . CYS A 1 110 ? -16.273 -4.071 17.975 1.00 92.19 110 CYS A CA 1
ATOM 888 C C . CYS A 1 110 ? -17.211 -3.332 17.010 1.00 92.19 110 CYS A C 1
ATOM 890 O O . CYS A 1 110 ? -17.625 -3.886 15.986 1.00 92.19 110 CYS A O 1
ATOM 892 N N . MET A 1 111 ? -17.559 -2.094 17.336 1.00 93.31 111 MET A N 1
ATOM 893 C CA . MET A 1 111 ? -18.387 -1.218 16.509 1.00 93.31 111 MET A CA 1
ATOM 894 C C . MET A 1 111 ? -17.648 -0.762 15.246 1.00 93.31 111 MET A C 1
ATOM 896 O O . MET A 1 111 ? -18.277 -0.578 14.212 1.00 93.31 111 MET A O 1
ATOM 900 N N . ASP A 1 112 ? -16.314 -0.692 15.288 1.00 93.31 112 ASP A N 1
ATOM 901 C CA . ASP A 1 112 ? -15.470 -0.326 14.139 1.00 93.31 112 ASP A 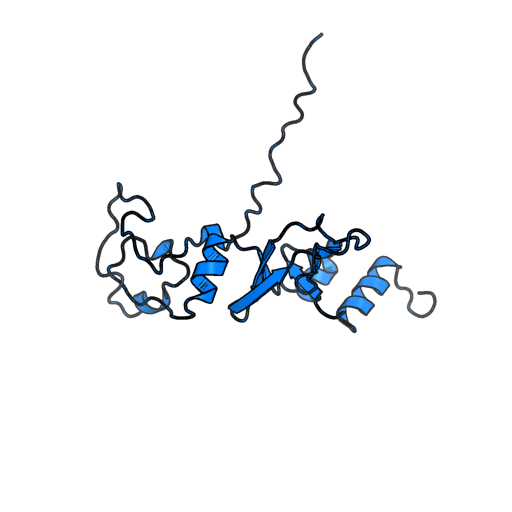CA 1
ATOM 902 C C . ASP A 1 112 ? -15.035 -1.537 13.283 1.00 93.31 112 ASP A C 1
ATOM 904 O O . ASP A 1 112 ? -14.182 -1.421 12.397 1.00 93.31 112 ASP A O 1
ATOM 908 N N . ARG A 1 113 ? -15.570 -2.738 13.547 1.00 92.06 113 ARG A N 1
ATOM 909 C CA . ARG A 1 113 ? -15.061 -4.000 12.976 1.00 92.06 113 ARG A CA 1
ATOM 910 C C . ARG A 1 113 ? -15.065 -4.041 11.448 1.00 92.06 113 ARG A C 1
ATOM 912 O O . ARG A 1 113 ? -14.143 -4.589 10.854 1.00 92.06 113 ARG A O 1
ATOM 919 N N . TYR A 1 114 ? -16.066 -3.452 10.796 1.00 90.81 114 TYR A N 1
ATOM 920 C CA . TYR A 1 114 ? -16.171 -3.500 9.336 1.00 90.81 114 TYR A CA 1
ATOM 921 C C . TYR A 1 114 ? -15.258 -2.502 8.631 1.00 90.81 114 TYR A C 1
ATOM 923 O O . TYR A 1 114 ? -14.917 -2.744 7.471 1.00 90.81 114 TYR A O 1
ATOM 931 N N . ASP A 1 115 ? -14.824 -1.460 9.338 1.00 92.94 115 ASP A N 1
ATOM 932 C CA . ASP A 1 115 ? -13.902 -0.429 8.861 1.00 92.94 115 ASP A CA 1
ATOM 933 C C . ASP A 1 115 ? -12.455 -0.685 9.298 1.00 92.94 115 ASP A C 1
ATOM 935 O O . ASP A 1 115 ? -11.537 0.011 8.862 1.00 92.94 115 ASP A O 1
ATOM 939 N N . CYS A 1 116 ? -12.227 -1.692 10.146 1.00 93.25 116 CYS A N 1
ATOM 940 C CA . CYS A 1 116 ? -10.913 -2.059 10.651 1.00 93.25 116 CYS A CA 1
ATOM 941 C C . CYS A 1 116 ? -10.246 -3.125 9.776 1.00 93.25 116 CYS A C 1
ATOM 943 O O . CYS A 1 116 ? -10.706 -4.262 9.696 1.00 93.25 116 CYS A O 1
ATOM 945 N N . PHE A 1 117 ? -9.079 -2.812 9.213 1.00 92.88 117 PHE A N 1
ATOM 946 C CA . PHE A 1 117 ? -8.304 -3.748 8.389 1.00 92.88 117 PHE A CA 1
ATOM 947 C C . PHE A 1 117 ? -7.896 -5.033 9.121 1.00 92.88 117 PHE A C 1
ATOM 949 O O . PHE A 1 117 ? -7.741 -6.084 8.508 1.00 92.88 117 PHE A O 1
ATOM 956 N N . ARG A 1 118 ? -7.698 -4.966 10.441 1.00 92.06 118 ARG A N 1
ATOM 957 C CA . ARG A 1 118 ? -7.265 -6.131 11.227 1.00 92.06 118 ARG A CA 1
ATOM 958 C C . ARG A 1 118 ? -8.385 -7.123 11.495 1.00 92.06 118 ARG A C 1
ATOM 960 O O . ARG A 1 118 ? -8.084 -8.229 11.944 1.00 92.06 118 ARG A O 1
ATOM 967 N N . TYR A 1 119 ? -9.640 -6.708 11.352 1.00 92.56 119 TYR A N 1
ATOM 968 C CA . TYR A 1 119 ? -10.766 -7.543 11.725 1.00 92.56 119 TYR A CA 1
ATOM 969 C C . TYR A 1 119 ? -10.934 -8.691 10.736 1.00 92.56 119 TYR A C 1
ATOM 971 O O . TYR A 1 119 ? -11.055 -8.481 9.529 1.00 92.56 119 TYR A O 1
ATOM 979 N N . ASP A 1 120 ? -10.935 -9.914 11.258 1.00 88.88 120 ASP A N 1
ATOM 980 C CA . ASP A 1 120 ? -11.134 -11.102 10.441 1.00 88.88 120 ASP A CA 1
ATOM 981 C C . ASP A 1 120 ? -12.633 -11.399 10.301 1.00 88.88 120 ASP A C 1
ATOM 983 O O . ASP A 1 120 ? -13.257 -11.973 11.194 1.00 88.88 120 ASP A O 1
ATOM 987 N N . ARG A 1 121 ? -13.222 -11.003 9.166 1.00 85.38 121 ARG A N 1
ATOM 988 C CA . ARG A 1 121 ? -14.652 -11.230 8.889 1.00 85.38 121 ARG A CA 1
ATOM 989 C C . ARG A 1 121 ? -15.015 -12.710 8.782 1.00 85.38 121 ARG A C 1
ATOM 991 O O . ARG A 1 121 ? -16.175 -13.052 8.982 1.00 85.38 121 ARG A O 1
ATOM 998 N N . ALA A 1 122 ? -14.049 -13.599 8.528 1.00 85.44 122 ALA A N 1
ATOM 999 C CA . ALA A 1 122 ? -14.316 -15.036 8.471 1.00 85.44 122 ALA A CA 1
ATOM 1000 C C . ALA A 1 122 ? -14.842 -15.585 9.808 1.00 85.44 122 ALA A C 1
ATOM 1002 O O . ALA A 1 122 ? -15.479 -16.636 9.838 1.00 85.44 122 ALA A O 1
ATOM 1003 N N . LEU A 1 123 ? -14.618 -14.859 10.907 1.00 81.81 123 LEU A N 1
ATOM 1004 C CA . LEU A 1 123 ? -15.139 -15.207 12.220 1.00 81.81 123 LEU A CA 1
ATOM 1005 C C . LEU A 1 123 ? -16.659 -15.153 12.306 1.00 81.81 123 LEU A C 1
ATOM 1007 O O . LEU A 1 123 ? -17.191 -15.822 13.177 1.00 81.81 123 LEU A O 1
ATOM 1011 N N . GLU A 1 124 ? -17.345 -14.358 11.490 1.00 83.69 124 GLU A N 1
ATOM 1012 C CA . GLU A 1 124 ? -18.804 -14.196 11.580 1.00 83.69 124 GLU A CA 1
ATOM 1013 C C . GLU A 1 124 ? -19.570 -15.283 10.807 1.00 83.69 124 GLU A C 1
ATOM 1015 O O . GLU A 1 124 ? -20.786 -15.396 10.950 1.00 83.69 124 GLU A O 1
ATOM 1020 N N . ASN A 1 125 ? -18.865 -16.115 10.031 1.00 79.31 125 ASN A N 1
ATOM 1021 C CA . ASN A 1 125 ? -19.454 -17.181 9.214 1.00 79.31 125 ASN A CA 1
ATOM 1022 C C . ASN A 1 125 ? -19.916 -18.405 10.029 1.00 79.31 125 ASN A C 1
ATOM 1024 O O . ASN A 1 125 ? -20.504 -19.322 9.466 1.00 79.31 125 ASN A O 1
ATOM 1028 N N . ASP A 1 126 ? -19.653 -18.451 11.337 1.00 74.88 126 ASP A N 1
ATOM 1029 C CA . ASP A 1 126 ? -19.952 -19.583 12.223 1.00 74.88 126 ASP A CA 1
ATOM 1030 C C . ASP A 1 126 ? -21.389 -19.572 12.782 1.00 74.88 126 ASP A C 1
ATOM 1032 O O . ASP A 1 126 ? -21.610 -19.984 13.920 1.00 74.88 126 ASP A O 1
ATOM 1036 N N . GLU A 1 127 ? -22.352 -19.055 12.009 1.00 70.19 127 GLU A N 1
ATOM 1037 C CA . GLU A 1 127 ? -23.783 -18.888 12.349 1.00 70.19 127 GLU A CA 1
ATOM 1038 C C . GLU A 1 127 ? -24.086 -17.958 13.541 1.00 70.19 127 GLU A C 1
ATOM 1040 O O . GLU A 1 127 ? -25.215 -17.497 13.697 1.00 70.19 127 GLU A O 1
ATOM 1045 N N . LYS A 1 128 ? -23.090 -17.617 14.365 1.00 72.44 128 LYS A N 1
ATOM 1046 C CA . LYS A 1 128 ? -23.240 -16.710 15.514 1.00 72.44 128 LYS A CA 1
ATOM 1047 C C . LYS A 1 128 ? -23.254 -15.239 15.112 1.00 72.44 128 LYS A C 1
ATOM 1049 O O . LYS A 1 128 ? -23.733 -14.415 15.888 1.00 72.44 128 LYS A O 1
ATOM 1054 N N . GLY A 1 129 ? -22.716 -14.913 13.934 1.00 79.44 129 GLY A N 1
ATOM 1055 C CA . GLY A 1 129 ? -22.634 -13.550 13.421 1.00 79.44 129 GLY A CA 1
ATOM 1056 C C . GLY A 1 129 ? -21.906 -12.587 14.364 1.00 79.44 129 GLY A C 1
ATOM 1057 O O . GLY A 1 129 ? -21.127 -12.978 15.244 1.00 79.44 129 GLY A O 1
ATOM 1058 N N . SER A 1 130 ? -22.163 -11.295 14.173 1.00 84.19 130 SER A N 1
ATOM 1059 C CA . SER A 1 130 ? -21.713 -10.254 15.093 1.00 84.19 130 SER A CA 1
ATOM 1060 C C . SER A 1 130 ? -22.518 -10.261 16.391 1.00 84.19 130 SER A C 1
ATOM 1062 O O . SER A 1 130 ? -23.730 -10.459 16.369 1.00 84.19 130 SER A O 1
ATOM 1064 N N . PHE A 1 131 ? -21.876 -9.937 17.515 1.00 86.19 131 PHE A N 1
ATOM 1065 C CA . PHE A 1 131 ? -22.558 -9.906 18.818 1.00 86.19 131 PHE A CA 1
ATOM 1066 C C . PHE A 1 131 ? -23.476 -8.693 19.003 1.00 86.19 131 PHE A C 1
ATOM 1068 O O . PHE A 1 131 ? -24.350 -8.708 19.866 1.00 86.19 131 PHE A O 1
ATOM 1075 N N . ASN A 1 132 ? -23.273 -7.635 18.218 1.00 88.25 132 ASN A N 1
ATOM 1076 C CA . ASN A 1 132 ? -24.016 -6.387 18.311 1.00 88.25 132 ASN A CA 1
ATOM 1077 C C . ASN A 1 132 ? -24.287 -5.758 16.938 1.00 88.25 132 ASN A C 1
ATOM 1079 O O . ASN A 1 132 ? -23.528 -5.922 15.978 1.00 88.25 132 ASN A O 1
ATOM 1083 N N . ALA A 1 133 ? -25.363 -4.976 16.870 1.00 88.81 133 ALA A N 1
ATOM 1084 C CA . ALA A 1 133 ? -25.637 -4.090 15.747 1.00 88.81 133 ALA A CA 1
ATOM 1085 C C . ALA A 1 133 ? -24.904 -2.753 15.937 1.00 88.81 133 ALA A C 1
ATOM 1087 O O . ALA A 1 133 ? -24.853 -2.229 17.051 1.00 88.81 133 ALA A O 1
ATOM 1088 N N . ILE A 1 134 ? -24.364 -2.201 14.848 1.00 88.94 134 ILE A N 1
ATOM 1089 C CA . ILE A 1 134 ? -23.734 -0.876 14.854 1.00 88.94 134 ILE A CA 1
ATOM 1090 C C . ILE A 1 134 ? -24.847 0.184 14.861 1.00 88.94 134 ILE A C 1
ATOM 1092 O O . ILE A 1 134 ? -25.703 0.161 13.971 1.00 88.94 134 ILE A O 1
ATOM 1096 N N . PRO A 1 135 ? -24.879 1.104 15.843 1.00 90.50 135 PRO A N 1
ATOM 1097 C CA . PRO A 1 135 ? -25.873 2.170 15.875 1.00 90.50 135 PRO A CA 1
ATOM 1098 C C . PRO A 1 135 ? -25.780 3.075 14.633 1.00 90.50 135 PRO A C 1
ATOM 1100 O O . PRO A 1 135 ? -24.674 3.427 14.233 1.00 90.50 135 PRO A O 1
ATOM 1103 N N . PRO A 1 136 ? -26.901 3.573 14.078 1.00 89.81 136 PRO A N 1
ATOM 1104 C CA . PRO A 1 136 ? -26.871 4.457 12.904 1.00 89.81 136 PRO A CA 1
ATOM 1105 C C . PRO A 1 136 ? -26.100 5.771 13.099 1.00 89.81 136 PRO A C 1
ATOM 1107 O O . PRO A 1 136 ? -25.690 6.394 12.130 1.00 89.81 136 PRO A O 1
ATOM 1110 N N . LYS A 1 137 ? -25.941 6.220 14.351 1.00 92.75 137 LYS A N 1
ATOM 1111 C CA . LYS A 1 137 ? -25.225 7.454 14.715 1.00 92.75 137 LYS A CA 1
ATOM 1112 C C . LYS A 1 137 ? -23.758 7.214 15.100 1.00 92.75 137 LYS A C 1
ATOM 1114 O O . LYS A 1 137 ? -23.127 8.124 15.623 1.00 92.75 137 LYS A O 1
ATOM 1119 N N . TRP A 1 138 ? -23.254 5.992 14.932 1.00 92.00 138 TRP A N 1
ATOM 1120 C CA . TRP A 1 138 ? -21.879 5.647 15.274 1.00 92.00 138 TRP A CA 1
ATOM 1121 C C . TRP A 1 138 ? -20.901 6.260 14.271 1.00 92.00 138 TRP A C 1
ATOM 1123 O O . TRP A 1 138 ? -21.080 6.079 13.065 1.00 92.00 138 TRP A O 1
ATOM 1133 N N . ASN A 1 139 ? -19.860 6.943 14.754 1.00 92.31 139 ASN A N 1
ATOM 1134 C CA . ASN A 1 139 ? -18.775 7.395 13.890 1.00 92.31 139 ASN A CA 1
ATOM 1135 C C . ASN A 1 139 ? -17.596 6.432 13.989 1.00 92.31 139 ASN A C 1
ATOM 1137 O O . ASN A 1 139 ? -17.191 6.010 15.071 1.00 92.31 139 ASN A O 1
ATOM 1141 N N . VAL A 1 140 ? -17.017 6.116 12.834 1.00 92.12 140 VAL A N 1
ATOM 1142 C CA . VAL A 1 140 ? -15.861 5.225 12.743 1.00 92.12 140 VAL A CA 1
ATOM 1143 C C . VAL A 1 140 ? -14.696 5.788 13.562 1.00 92.12 140 VAL A C 1
ATOM 1145 O O . VAL A 1 140 ? -14.201 6.883 13.284 1.00 92.12 140 VAL A O 1
ATOM 1148 N N . GLY A 1 141 ? -14.214 5.012 14.531 1.00 90.00 141 GLY A N 1
ATOM 1149 C CA . GLY A 1 141 ? -13.117 5.383 15.425 1.00 90.00 141 GLY A CA 1
ATOM 1150 C C . GLY A 1 141 ? -13.547 5.882 16.809 1.00 90.00 141 GLY A C 1
ATOM 1151 O O . GLY A 1 141 ? -12.667 6.106 17.652 1.00 90.00 141 GLY A O 1
ATOM 1152 N N . ASP A 1 142 ? -14.852 6.014 17.072 1.00 92.06 142 ASP A N 1
ATOM 1153 C CA . ASP A 1 142 ? -15.394 6.397 18.389 1.00 92.06 142 ASP A CA 1
ATOM 1154 C C . ASP A 1 142 ? -15.099 5.339 19.472 1.00 92.06 142 ASP A C 1
ATOM 1156 O O . ASP A 1 142 ? -15.124 5.634 20.665 1.00 92.06 142 ASP A O 1
ATOM 1160 N N . GLU A 1 143 ? -14.727 4.113 19.086 1.00 89.44 143 GLU A N 1
ATOM 1161 C CA . GLU A 1 143 ? -14.292 3.068 20.024 1.00 89.44 143 GLU A CA 1
ATOM 1162 C C . GLU A 1 143 ? -12.880 3.309 20.572 1.00 89.44 143 GLU A C 1
ATOM 1164 O O . GLU A 1 143 ? -12.454 2.647 21.520 1.00 89.44 143 GLU A O 1
ATOM 1169 N N . HIS A 1 144 ? -12.132 4.235 19.961 1.00 90.44 144 HIS A N 1
ATOM 1170 C CA . HIS A 1 144 ? -10.775 4.619 20.357 1.00 90.44 144 HIS A CA 1
ATOM 1171 C C . HIS A 1 144 ? -9.804 3.432 20.499 1.00 90.44 144 HIS A C 1
ATOM 1173 O O . HIS A 1 144 ? -8.844 3.461 21.276 1.00 90.44 144 HIS A O 1
ATOM 1179 N N . CYS A 1 145 ? -10.018 2.376 19.711 1.00 91.06 145 CYS A N 1
ATOM 1180 C CA . CYS A 1 145 ? -9.178 1.188 19.729 1.00 91.06 145 CYS A CA 1
ATOM 1181 C C . CYS A 1 145 ? -7.746 1.523 19.273 1.00 91.06 145 CYS A C 1
ATOM 1183 O O . CYS A 1 145 ? -7.501 1.905 18.128 1.00 91.06 145 CYS A O 1
ATOM 1185 N N . GLY A 1 146 ? -6.758 1.310 20.149 1.00 88.25 146 GLY A N 1
ATOM 1186 C CA . GLY A 1 146 ? -5.346 1.597 19.854 1.00 88.25 146 GLY A CA 1
ATOM 1187 C C . GLY A 1 146 ? -4.744 0.769 18.707 1.00 88.25 146 GLY A C 1
ATOM 1188 O O . GLY A 1 146 ? -3.702 1.144 18.164 1.00 88.25 146 GLY A O 1
ATOM 1189 N N . PHE A 1 147 ? -5.404 -0.329 18.325 1.00 89.56 147 PHE A N 1
ATOM 1190 C CA . PHE A 1 147 ? -5.026 -1.206 17.211 1.00 89.56 147 PHE A CA 1
ATOM 1191 C C . PHE A 1 147 ? -5.815 -0.941 15.925 1.00 89.56 147 PHE A C 1
ATOM 1193 O O . PHE A 1 147 ? -5.556 -1.608 14.919 1.00 89.56 147 PHE A O 1
ATOM 1200 N N . PHE A 1 148 ? -6.757 0.004 15.945 1.00 92.69 148 PHE A N 1
ATOM 1201 C CA . PHE A 1 148 ? -7.593 0.326 14.798 1.00 92.69 148 PHE A CA 1
ATOM 1202 C C . PHE A 1 148 ? -6.752 0.834 13.622 1.00 92.69 148 PHE A C 1
ATOM 1204 O O . PHE A 1 148 ? -5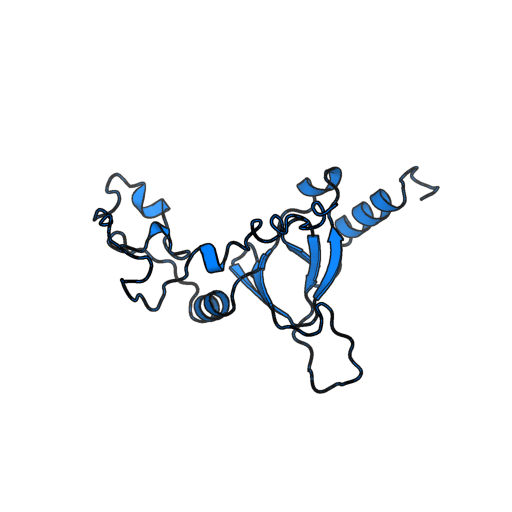.889 1.707 13.764 1.00 92.69 148 PHE A O 1
ATOM 1211 N N . ILE A 1 149 ? -7.021 0.270 12.446 1.00 93.38 149 ILE A N 1
ATOM 1212 C CA . ILE A 1 149 ? -6.482 0.724 11.167 1.00 93.38 149 ILE A CA 1
ATOM 1213 C C . ILE A 1 149 ? -7.670 0.851 10.234 1.00 93.38 149 ILE A C 1
ATOM 1215 O O . ILE A 1 149 ? -8.286 -0.163 9.909 1.00 93.38 149 ILE A O 1
ATOM 1219 N N . ASN A 1 150 ? -7.981 2.075 9.820 1.00 92.81 150 ASN A N 1
ATOM 1220 C CA . ASN A 1 150 ? -9.075 2.306 8.894 1.00 92.81 150 ASN A CA 1
ATOM 1221 C C . ASN A 1 150 ? -8.721 1.677 7.536 1.00 92.81 150 ASN A C 1
ATOM 1223 O O . ASN A 1 150 ? -7.613 1.864 7.037 1.00 92.81 150 ASN A O 1
ATOM 1227 N N . ILE A 1 151 ? -9.640 0.933 6.930 1.00 91.56 151 ILE A N 1
ATOM 1228 C CA . ILE A 1 151 ? -9.436 0.317 5.611 1.00 91.56 151 ILE A CA 1
ATOM 1229 C C . ILE A 1 151 ? -9.133 1.372 4.532 1.00 91.56 151 ILE A C 1
ATOM 1231 O O . ILE A 1 151 ? -8.354 1.094 3.620 1.00 91.56 151 ILE A O 1
ATOM 1235 N N . GLN A 1 152 ? -9.672 2.587 4.658 1.00 89.94 152 GLN A N 1
ATOM 1236 C CA . GLN A 1 152 ? -9.374 3.704 3.754 1.00 89.94 152 GLN A CA 1
ATOM 1237 C C . GLN A 1 152 ? -7.920 4.189 3.867 1.00 89.94 152 GLN A C 1
ATOM 1239 O O . GLN A 1 152 ? -7.381 4.744 2.922 1.00 89.94 152 GLN A O 1
ATOM 1244 N N . ASP A 1 153 ? -7.235 3.928 4.988 1.00 89.38 153 ASP A N 1
ATOM 1245 C CA . ASP A 1 153 ? -5.802 4.226 5.121 1.00 89.38 153 ASP A CA 1
ATOM 1246 C C . ASP A 1 153 ? -4.909 3.232 4.335 1.00 89.38 153 ASP A C 1
ATOM 1248 O O . ASP A 1 153 ? -3.689 3.424 4.263 1.00 89.38 153 ASP A O 1
ATOM 1252 N N . ILE A 1 154 ? -5.494 2.154 3.794 1.00 86.69 154 ILE A N 1
ATOM 1253 C CA . ILE A 1 154 ? -4.803 1.090 3.043 1.00 86.69 154 ILE A CA 1
ATOM 1254 C C . ILE A 1 154 ? -5.236 1.044 1.578 1.00 86.69 154 ILE A C 1
ATOM 1256 O O . ILE A 1 154 ? -4.428 0.728 0.707 1.00 86.69 154 ILE A O 1
ATOM 1260 N N . LYS A 1 155 ? -6.508 1.328 1.296 1.00 71.44 155 LYS A N 1
ATOM 1261 C CA . LYS A 1 155 ? -6.998 1.463 -0.073 1.00 71.44 155 LYS A CA 1
ATOM 1262 C C . LYS A 1 155 ? -6.572 2.834 -0.587 1.00 71.44 155 LYS A C 1
ATOM 1264 O O . LYS A 1 155 ? -7.166 3.837 -0.218 1.00 71.44 155 LYS A O 1
ATOM 1269 N N . SER A 1 156 ? -5.528 2.891 -1.410 1.00 53.53 156 SER A N 1
ATOM 1270 C CA . SER A 1 156 ? -5.201 4.127 -2.118 1.00 53.53 156 SER A CA 1
ATOM 1271 C C . SER A 1 156 ? -6.379 4.510 -3.019 1.00 53.53 156 SER A C 1
ATOM 1273 O O . SER A 1 156 ? -6.737 3.738 -3.906 1.00 53.53 156 SER A O 1
ATOM 1275 N N . ASP A 1 157 ? -6.972 5.676 -2.774 1.00 43.28 157 ASP A N 1
ATOM 1276 C CA . ASP A 1 157 ? -8.059 6.254 -3.563 1.00 43.28 157 ASP A CA 1
ATOM 1277 C C . ASP A 1 157 ? -7.729 6.302 -5.068 1.00 43.28 157 ASP A C 1
ATOM 1279 O O . ASP A 1 157 ? -6.961 7.153 -5.522 1.00 43.28 157 ASP A O 1
ATOM 1283 N N . GLU A 1 158 ? -8.399 5.464 -5.864 1.00 43.69 158 GLU A N 1
ATOM 1284 C CA . GLU A 1 158 ? -8.572 5.672 -7.314 1.00 43.69 158 GLU A CA 1
ATOM 1285 C C . GLU A 1 158 ? -9.469 6.897 -7.621 1.00 43.69 158 GLU A C 1
ATOM 1287 O O . GLU A 1 158 ? -9.595 7.322 -8.766 1.00 43.69 158 GLU A O 1
ATOM 1292 N N . SER A 1 159 ? -10.071 7.518 -6.603 1.00 35.59 159 SER A N 1
ATOM 1293 C CA . SER A 1 159 ? -11.064 8.591 -6.736 1.00 35.59 159 SER A CA 1
ATOM 1294 C C . SER A 1 159 ? -10.476 10.008 -6.856 1.00 35.59 159 SER A C 1
ATOM 1296 O O . SER A 1 159 ? -11.198 10.941 -7.196 1.00 35.59 159 SER A O 1
ATOM 1298 N N . SER A 1 160 ? -9.170 10.205 -6.639 1.00 33.94 160 SER A N 1
ATOM 1299 C CA . SER A 1 160 ? -8.567 11.553 -6.616 1.00 33.94 160 SER A CA 1
ATOM 1300 C C . SER A 1 160 ? -8.051 12.072 -7.969 1.00 33.94 160 SER A C 1
ATOM 1302 O O . SER A 1 160 ? -7.591 13.213 -8.052 1.00 33.94 160 SER A O 1
ATOM 1304 N N . VAL A 1 161 ? -8.152 11.283 -9.048 1.00 36.97 161 VAL A N 1
ATOM 1305 C CA . VAL A 1 161 ? -7.698 11.686 -10.399 1.00 36.97 161 VAL A CA 1
ATOM 1306 C C . VAL A 1 161 ? -8.840 12.230 -11.275 1.00 36.97 161 VAL A C 1
ATOM 1308 O O . VAL A 1 161 ? -8.577 12.911 -12.264 1.00 36.97 161 VAL A O 1
ATOM 1311 N N . ILE A 1 162 ? -10.110 12.051 -10.891 1.00 36.62 162 ILE A N 1
ATOM 1312 C CA . ILE A 1 162 ? -11.267 12.529 -11.669 1.00 36.62 162 ILE A CA 1
ATOM 1313 C C . ILE A 1 162 ? -12.037 13.598 -10.886 1.00 36.62 162 ILE A C 1
ATOM 1315 O O . ILE A 1 162 ? -13.125 13.343 -10.394 1.00 36.62 162 ILE A O 1
ATOM 1319 N N . SER A 1 163 ? -11.477 14.806 -10.781 1.00 33.56 163 SER A N 1
ATOM 1320 C CA . SER A 1 163 ? -12.262 16.054 -10.702 1.00 33.56 163 SER A CA 1
ATOM 1321 C C . SER A 1 163 ? -11.351 17.282 -10.610 1.00 33.56 163 SER A C 1
ATOM 1323 O O . SER A 1 163 ? -11.180 17.892 -9.554 1.00 33.56 163 SER A O 1
ATOM 1325 N N . LYS A 1 164 ? -10.812 17.710 -11.749 1.00 27.47 164 LYS A N 1
ATOM 1326 C CA . LYS A 1 164 ? -10.874 19.137 -12.072 1.00 27.47 164 LYS A CA 1
ATOM 1327 C C . LYS A 1 164 ? -11.725 19.257 -13.331 1.00 27.47 164 LYS A C 1
ATOM 1329 O O . LYS A 1 164 ? -11.241 18.884 -14.396 1.00 27.47 164 LYS A O 1
ATOM 1334 N N . PRO A 1 165 ? -12.981 19.720 -13.238 1.00 33.12 165 PRO A N 1
ATOM 1335 C CA . PRO A 1 165 ? -13.643 20.273 -14.405 1.00 33.12 165 PRO A CA 1
ATOM 1336 C C . PRO A 1 165 ? -12.756 21.414 -14.905 1.00 33.12 165 PRO A C 1
ATOM 1338 O O . PRO A 1 165 ? -12.351 22.271 -14.115 1.00 33.12 165 PRO A O 1
ATOM 1341 N N . ASN A 1 166 ? -12.408 21.397 -16.190 1.00 34.88 166 ASN A N 1
ATOM 1342 C CA . ASN A 1 166 ? -11.837 22.558 -16.854 1.00 34.88 166 ASN A CA 1
ATOM 1343 C C . ASN A 1 166 ? -12.844 23.705 -16.720 1.00 34.88 166 ASN A C 1
ATOM 1345 O O . ASN A 1 166 ? -13.825 23.766 -17.451 1.00 34.88 166 ASN A O 1
ATOM 1349 N N . SER A 1 167 ? -12.607 24.616 -15.782 1.00 39.31 167 SER A N 1
ATOM 1350 C CA . SER A 1 167 ? -13.233 25.932 -15.786 1.00 39.31 167 SER A CA 1
ATOM 1351 C C . SER A 1 167 ? -12.528 26.777 -16.846 1.00 39.31 167 SER A C 1
ATOM 1353 O O . SER A 1 167 ? -11.673 27.591 -16.519 1.00 39.31 167 SER A O 1
ATOM 1355 N N . ASN A 1 168 ? -12.813 26.495 -18.113 1.00 44.75 168 ASN A N 1
ATOM 1356 C CA . ASN A 1 168 ? -12.489 27.338 -19.260 1.00 44.75 168 ASN A CA 1
ATOM 1357 C C . ASN A 1 168 ? -13.601 27.133 -20.286 1.00 44.75 168 ASN A C 1
ATOM 1359 O O . ASN A 1 168 ? -13.399 26.462 -21.287 1.00 44.75 168 ASN A O 1
ATOM 1363 N N . GLU A 1 169 ? -14.785 27.653 -19.978 1.00 44.66 169 GLU A N 1
ATOM 1364 C CA . GLU A 1 169 ? -15.837 27.948 -20.952 1.00 44.66 169 GLU A CA 1
ATOM 1365 C C . GLU A 1 169 ? -16.919 28.763 -20.239 1.00 44.66 169 GLU A C 1
ATOM 1367 O O . GLU A 1 169 ? -17.826 28.213 -19.622 1.00 44.66 169 GLU A O 1
ATOM 1372 N N . ALA A 1 170 ? -16.732 30.083 -20.238 1.00 37.97 170 ALA A N 1
ATOM 1373 C CA . ALA A 1 170 ? -17.773 31.110 -20.290 1.00 37.97 170 ALA A CA 1
ATOM 1374 C C . ALA A 1 170 ? -17.134 32.452 -19.921 1.00 37.97 170 ALA A C 1
ATOM 1376 O O . ALA A 1 170 ? -16.820 32.679 -18.759 1.00 37.97 170 ALA A O 1
ATOM 1377 N N . GLU A 1 171 ? -16.919 33.308 -20.917 1.00 39.03 171 GLU A N 1
ATOM 1378 C CA . GLU A 1 171 ? -17.469 34.670 -20.940 1.00 39.03 171 GLU A CA 1
ATOM 1379 C C . GLU A 1 171 ? -17.046 35.366 -22.247 1.00 39.03 171 GLU A C 1
ATOM 1381 O O . GLU A 1 171 ? -15.884 35.715 -22.425 1.00 39.03 171 GLU A O 1
ATOM 1386 N N . ASN A 1 172 ? -18.046 35.479 -23.134 1.00 39.50 172 ASN A N 1
ATOM 1387 C CA . ASN A 1 172 ? -18.293 36.464 -24.201 1.00 39.50 172 ASN A CA 1
ATOM 1388 C C . ASN A 1 172 ? -17.170 36.879 -25.162 1.00 39.50 172 ASN A C 1
ATOM 1390 O O . ASN A 1 172 ? -16.317 37.711 -24.786 1.00 39.50 172 ASN A O 1
#